Protein AF-A0AAQ0JAK2-F1 (afdb_monomer_lite)

Organism: Enterobacter asburiae (NCBI:txid61645)

Secondary structure (DSSP, 8-state):
---HHHHHHHHHHHHHHHHHHHHHH-S-----SS-HHHHHHHHHH-TTTSTTSSS-HHHHHHHHHHHHHHHHHHHHHHH-TTT-PPPHHHHHHHHHHHHHHHHHHHHHHHHTT-

pLDDT: mean 94.75, std 8.39, range [44.12, 98.81]

Radius of gyration: 14.97 Å; chains: 1; bounding box: 38×32×42 Å

Foldseek 3Di:
DDDQLNLLVLLLVLLVLLVVLLVVQWDQQDPDPDPSLVSSLVQLLDCVNRVPTLFDSVLSNVLSVLSVVSVVVNCCSPPVPPPDGGDPVSSVVSNVSSVVSVVSSVVRVVVSVD

Structure (mmCIF, N/CA/C/O backbone):
data_AF-A0AAQ0JAK2-F1
#
_entry.id   AF-A0AAQ0JAK2-F1
#
loop_
_atom_site.group_PDB
_atom_site.id
_atom_site.type_symbol
_atom_site.label_atom_id
_atom_site.label_alt_id
_atom_site.label_comp_id
_atom_site.label_asym_id
_atom_site.label_entity_id
_atom_site.label_seq_id
_atom_site.pdbx_PDB_ins_code
_atom_site.Cartn_x
_atom_site.Cartn_y
_atom_site.Cartn_z
_atom_site.occupancy
_atom_site.B_iso_or_equiv
_atom_site.auth_seq_id
_atom_site.auth_comp_id
_atom_site.auth_asym_id
_atom_site.auth_atom_id
_atom_site.pdbx_PDB_model_num
ATOM 1 N N . MET A 1 1 ? 21.629 8.156 -12.884 1.00 53.31 1 MET A N 1
ATOM 2 C CA . MET A 1 1 ? 20.287 7.872 -13.435 1.00 53.31 1 MET A CA 1
ATOM 3 C C . MET A 1 1 ? 19.816 6.571 -12.813 1.00 53.31 1 MET A C 1
ATOM 5 O O . MET A 1 1 ? 20.627 5.660 -12.742 1.00 53.31 1 MET A O 1
ATOM 9 N N . ALA A 1 2 ? 18.593 6.521 -12.285 1.00 72.44 2 ALA A N 1
ATOM 10 C CA . ALA A 1 2 ? 17.996 5.265 -11.827 1.00 72.44 2 ALA A CA 1
ATOM 11 C C . ALA A 1 2 ? 17.534 4.448 -13.045 1.00 72.44 2 ALA A C 1
ATOM 13 O O . ALA A 1 2 ? 17.152 5.044 -14.052 1.00 72.44 2 ALA A O 1
ATOM 14 N N . ASP A 1 3 ? 17.610 3.124 -12.952 1.00 91.31 3 ASP A N 1
ATOM 15 C CA . ASP A 1 3 ? 17.137 2.176 -13.963 1.00 91.31 3 ASP A CA 1
ATOM 16 C C . ASP A 1 3 ? 15.780 1.568 -13.566 1.00 91.31 3 ASP A C 1
ATOM 18 O O . ASP A 1 3 ? 15.269 1.789 -12.464 1.00 91.31 3 ASP A O 1
ATOM 22 N N . GLU A 1 4 ? 15.184 0.786 -14.465 1.00 96.06 4 GLU A N 1
ATOM 23 C CA . GLU A 1 4 ? 13.889 0.145 -14.227 1.00 96.06 4 GLU A CA 1
ATOM 24 C C . GLU A 1 4 ? 13.883 -0.753 -12.983 1.00 96.06 4 GLU A C 1
ATOM 26 O O . GLU A 1 4 ? 12.909 -0.758 -12.226 1.00 96.06 4 GLU A O 1
ATOM 31 N N . ALA A 1 5 ? 14.987 -1.454 -12.711 1.00 96.38 5 ALA A N 1
ATOM 32 C CA . ALA A 1 5 ? 15.133 -2.262 -11.504 1.00 96.38 5 ALA A CA 1
ATOM 33 C C . ALA A 1 5 ? 15.009 -1.405 -10.231 1.00 96.38 5 ALA A C 1
ATOM 35 O O . ALA A 1 5 ? 14.320 -1.783 -9.277 1.00 96.38 5 ALA A O 1
ATOM 36 N N . SER A 1 6 ? 15.615 -0.217 -10.229 1.00 97.75 6 SER A N 1
ATOM 37 C CA . SER A 1 6 ? 15.509 0.747 -9.134 1.00 97.75 6 SER A CA 1
ATOM 38 C C . SER A 1 6 ? 14.079 1.270 -8.959 1.00 97.75 6 SER A C 1
ATOM 40 O O . SER A 1 6 ? 13.608 1.395 -7.826 1.00 97.75 6 SER A O 1
ATOM 42 N N . TRP A 1 7 ? 13.360 1.538 -10.053 1.00 98.25 7 TRP A N 1
ATOM 43 C CA . TRP A 1 7 ? 11.963 1.990 -10.010 1.00 98.25 7 TRP A CA 1
ATOM 44 C C . TRP A 1 7 ? 11.011 0.904 -9.503 1.00 98.25 7 TRP A C 1
ATOM 46 O O . TRP A 1 7 ? 10.183 1.178 -8.634 1.00 98.25 7 TRP A O 1
ATOM 56 N N . ARG A 1 8 ? 11.184 -0.346 -9.943 1.00 98.25 8 ARG A N 1
ATOM 57 C CA . ARG A 1 8 ? 10.450 -1.503 -9.400 1.00 98.25 8 ARG A CA 1
ATOM 58 C C . ARG A 1 8 ? 10.675 -1.647 -7.899 1.00 98.25 8 ARG A C 1
ATOM 60 O O . ARG A 1 8 ? 9.722 -1.753 -7.129 1.00 98.25 8 ARG A O 1
ATOM 67 N N . SER A 1 9 ? 11.935 -1.552 -7.468 1.00 98.31 9 SER A N 1
ATOM 68 C CA . SER A 1 9 ? 12.289 -1.600 -6.048 1.00 98.31 9 SER A CA 1
ATOM 69 C C . SER A 1 9 ? 11.631 -0.471 -5.248 1.00 98.31 9 SER A C 1
ATOM 71 O O . SER A 1 9 ? 11.164 -0.705 -4.132 1.00 98.31 9 SER A O 1
ATOM 73 N N . ALA A 1 10 ? 11.549 0.740 -5.807 1.00 98.56 10 ALA A N 1
ATOM 74 C CA . ALA A 1 10 ? 10.876 1.868 -5.168 1.00 98.56 10 ALA A CA 1
ATOM 75 C C . ALA A 1 10 ? 9.376 1.601 -4.951 1.00 98.56 10 ALA A C 1
ATOM 77 O O . ALA A 1 10 ? 8.890 1.794 -3.837 1.00 98.56 10 ALA A O 1
ATOM 78 N N . ILE A 1 11 ? 8.668 1.078 -5.960 1.00 98.75 11 ILE A N 1
ATOM 79 C CA . ILE A 1 11 ? 7.251 0.691 -5.843 1.00 98.75 11 ILE A CA 1
ATOM 80 C C . ILE A 1 11 ? 7.079 -0.392 -4.770 1.00 98.75 11 ILE A C 1
ATOM 82 O O . ILE A 1 11 ? 6.212 -0.275 -3.899 1.00 98.75 11 ILE A O 1
ATOM 86 N N . SER A 1 12 ? 7.940 -1.415 -4.778 1.00 98.56 12 SER A N 1
ATOM 87 C CA . SER A 1 12 ? 7.862 -2.504 -3.801 1.00 98.56 12 SER A CA 1
ATOM 88 C C . SER A 1 12 ? 8.048 -2.005 -2.366 1.00 98.56 12 SER A C 1
ATOM 90 O O . SER A 1 12 ? 7.239 -2.301 -1.480 1.00 98.56 12 SER A O 1
ATOM 92 N N . ARG A 1 13 ? 9.063 -1.161 -2.139 1.00 98.75 13 ARG A N 1
ATOM 93 C CA . ARG A 1 13 ? 9.349 -0.539 -0.836 1.00 98.75 13 ARG A CA 1
ATOM 94 C C . ARG A 1 13 ? 8.225 0.383 -0.373 1.00 98.75 13 ARG A C 1
ATOM 96 O O . ARG A 1 13 ? 7.887 0.347 0.808 1.00 98.75 13 ARG A O 1
ATOM 103 N N . ALA A 1 14 ? 7.627 1.156 -1.279 1.00 98.81 14 ALA A N 1
ATOM 104 C CA . ALA A 1 14 ? 6.485 2.014 -0.973 1.00 98.81 14 ALA A CA 1
ATOM 105 C C . ALA A 1 14 ? 5.270 1.192 -0.504 1.00 98.81 14 ALA A C 1
ATOM 107 O O . ALA A 1 14 ? 4.632 1.533 0.490 1.00 98.81 14 ALA A O 1
ATOM 108 N N . TYR A 1 15 ? 4.984 0.054 -1.142 1.00 98.81 15 TYR A N 1
ATOM 109 C CA . TYR A 1 15 ? 3.919 -0.829 -0.669 1.00 98.81 15 TYR A CA 1
ATOM 110 C C . TYR A 1 15 ? 4.236 -1.478 0.683 1.00 98.81 15 TYR A C 1
ATOM 112 O O . TYR A 1 15 ? 3.390 -1.481 1.578 1.00 98.81 15 TYR A O 1
ATOM 120 N N . TYR A 1 16 ? 5.436 -2.044 0.851 1.00 98.75 16 TYR A N 1
ATOM 121 C CA . TYR A 1 16 ? 5.802 -2.698 2.110 1.00 98.75 16 TYR A CA 1
ATOM 122 C C . TYR A 1 16 ? 5.795 -1.713 3.286 1.00 98.75 16 TYR A C 1
ATOM 124 O O . TYR A 1 16 ? 5.349 -2.087 4.370 1.00 98.75 16 TYR A O 1
ATOM 132 N N . SER A 1 17 ? 6.220 -0.461 3.087 1.00 98.69 17 SER A N 1
ATOM 133 C CA . SER A 1 17 ? 6.159 0.560 4.136 1.00 98.69 17 SER A CA 1
ATOM 134 C C . SER A 1 17 ? 4.711 0.858 4.546 1.00 98.69 17 SER A C 1
ATOM 136 O O . SER A 1 17 ? 4.399 0.816 5.736 1.00 98.69 17 SER A O 1
ATOM 138 N N . MET A 1 18 ? 3.799 1.030 3.581 1.00 98.75 18 MET A N 1
ATOM 139 C CA . MET A 1 18 ? 2.364 1.188 3.850 1.00 98.75 18 MET A CA 1
ATOM 140 C C . MET A 1 18 ? 1.766 -0.031 4.563 1.00 98.75 18 MET A C 1
ATOM 142 O O . MET A 1 18 ? 0.990 0.118 5.510 1.00 98.75 18 MET A O 1
ATOM 146 N N . TYR A 1 19 ? 2.124 -1.243 4.135 1.00 98.69 19 TYR A N 1
ATOM 147 C CA . TYR A 1 19 ? 1.659 -2.489 4.746 1.00 98.69 19 TYR A CA 1
ATOM 148 C C . TYR A 1 19 ? 2.101 -2.605 6.210 1.00 98.69 19 TYR A C 1
ATOM 150 O O . TYR A 1 19 ? 1.276 -2.884 7.081 1.00 98.69 19 TYR A O 1
ATOM 158 N N . HIS A 1 20 ? 3.381 -2.358 6.498 1.00 98.31 20 HIS A N 1
ATOM 159 C CA . HIS A 1 20 ? 3.912 -2.464 7.856 1.00 98.31 20 HIS A CA 1
ATOM 160 C C . HIS A 1 20 ? 3.375 -1.378 8.783 1.00 98.31 20 HIS A C 1
ATOM 162 O O . HIS A 1 20 ? 3.029 -1.690 9.920 1.00 98.31 20 HIS A O 1
ATOM 168 N N . GLU A 1 21 ? 3.214 -0.148 8.296 1.00 98.12 21 GLU A N 1
ATOM 169 C CA . GLU A 1 21 ? 2.560 0.918 9.058 1.00 98.12 21 GLU A CA 1
ATOM 170 C C . GLU A 1 21 ? 1.134 0.533 9.444 1.00 98.12 21 GLU A C 1
ATOM 172 O O . GLU A 1 21 ? 0.726 0.675 10.593 1.00 98.12 21 GLU A O 1
ATOM 177 N N . THR A 1 22 ? 0.384 -0.018 8.492 1.00 97.94 22 THR A N 1
ATOM 178 C CA . THR A 1 22 ? -0.989 -0.480 8.716 1.00 97.94 22 THR A CA 1
ATOM 179 C C . THR A 1 22 ? -1.038 -1.564 9.788 1.00 97.94 22 THR A C 1
ATOM 181 O O . THR A 1 22 ? -1.795 -1.444 10.749 1.00 97.94 22 THR A O 1
ATOM 184 N N . MET A 1 23 ? -0.199 -2.596 9.658 1.00 97.44 23 MET A N 1
ATOM 185 C CA . MET A 1 23 ? -0.114 -3.695 10.626 1.00 97.44 23 MET A CA 1
ATOM 186 C C . MET A 1 23 ? 0.308 -3.228 12.021 1.00 97.44 23 MET A C 1
ATOM 188 O O . MET A 1 23 ? -0.172 -3.775 13.005 1.00 97.44 23 MET A O 1
ATOM 192 N N . ALA A 1 24 ? 1.194 -2.234 12.113 1.00 96.38 24 ALA A N 1
ATOM 193 C CA . ALA A 1 24 ? 1.627 -1.666 13.387 1.00 96.38 24 ALA A CA 1
ATOM 194 C C . ALA A 1 24 ? 0.571 -0.745 14.023 1.00 96.38 24 ALA A C 1
ATOM 196 O O . ALA A 1 24 ? 0.590 -0.527 15.232 1.00 96.38 24 ALA A O 1
ATOM 197 N N . SER A 1 25 ? -0.326 -0.178 13.214 1.00 96.31 25 SER A N 1
ATOM 198 C CA . SER A 1 25 ? -1.337 0.782 13.667 1.00 96.31 25 SER A CA 1
ATOM 199 C C . SER A 1 25 ? -2.619 0.116 14.146 1.00 96.31 25 SER A C 1
ATOM 201 O O . SER A 1 25 ? -3.237 0.584 15.099 1.00 96.31 25 SER A O 1
ATOM 203 N N . LEU A 1 26 ? -3.038 -0.949 13.467 1.00 96.19 26 LEU A N 1
ATOM 204 C CA . LEU A 1 26 ? -4.260 -1.676 13.782 1.00 96.19 26 LEU A CA 1
ATOM 205 C C . LEU A 1 26 ? -4.051 -2.605 14.982 1.00 96.19 26 LEU A C 1
ATOM 207 O O . LEU A 1 26 ? -2.987 -3.192 15.164 1.00 96.19 26 LEU A O 1
ATOM 211 N N . THR A 1 27 ? -5.086 -2.748 15.802 1.00 94.56 27 THR A N 1
ATOM 212 C CA . THR A 1 27 ? -5.009 -3.435 17.101 1.00 94.56 27 THR A CA 1
ATOM 213 C C . THR A 1 27 ? -5.864 -4.693 17.182 1.00 94.56 27 THR A C 1
ATOM 215 O O . THR A 1 27 ? -5.662 -5.520 18.070 1.00 94.56 27 THR A O 1
ATOM 218 N N . CYS A 1 28 ? -6.802 -4.866 16.253 1.00 95.56 28 CYS A N 1
ATOM 219 C CA . CYS A 1 28 ? -7.797 -5.935 16.266 1.00 95.56 28 CYS A CA 1
ATOM 220 C C . CYS A 1 28 ? -7.738 -6.831 15.018 1.00 95.56 28 CYS A C 1
ATOM 222 O O . CYS A 1 28 ? -8.639 -7.643 14.811 1.00 95.56 28 CYS A O 1
ATOM 224 N N . VAL A 1 29 ? -6.678 -6.724 14.204 1.00 95.31 29 VAL A N 1
ATOM 225 C CA . VAL A 1 29 ? -6.497 -7.568 13.011 1.00 95.31 29 VAL A CA 1
ATOM 226 C C . VAL A 1 29 ? -6.461 -9.052 13.412 1.00 95.31 29 VAL A C 1
ATOM 228 O O . VAL A 1 29 ? -5.635 -9.443 14.245 1.00 95.31 29 VAL A O 1
ATOM 231 N N . PRO A 1 30 ? -7.305 -9.912 12.813 1.00 94.50 30 PRO A N 1
ATOM 232 C CA . PRO A 1 30 ? -7.259 -11.347 13.056 1.00 94.50 30 PRO A CA 1
ATOM 233 C C . PRO A 1 30 ? -5.908 -11.966 12.680 1.00 94.50 30 PRO A C 1
ATOM 235 O O . PRO A 1 30 ? -5.236 -11.553 11.733 1.00 94.50 30 PRO A O 1
ATOM 238 N N . LYS A 1 31 ? -5.530 -13.040 13.379 1.00 92.88 31 LYS A N 1
ATOM 239 C CA . LYS A 1 31 ? -4.365 -13.853 13.008 1.00 92.88 31 LYS A CA 1
ATOM 240 C C . LYS A 1 31 ? -4.696 -14.717 11.790 1.00 92.88 31 LYS A C 1
ATOM 242 O O . LYS A 1 31 ? -5.094 -15.871 11.925 1.00 92.88 31 LYS A O 1
ATOM 247 N N . TYR A 1 32 ? -4.545 -14.152 10.597 1.00 92.69 32 TYR A N 1
ATOM 248 C CA . TYR A 1 32 ? -4.690 -14.898 9.348 1.00 92.69 32 TYR A CA 1
ATOM 249 C C . TYR A 1 32 ? -3.557 -15.919 9.185 1.00 92.69 32 TYR A C 1
ATOM 251 O O . TYR A 1 32 ? -2.407 -15.608 9.477 1.00 92.69 32 TYR A O 1
ATOM 259 N N . SER A 1 33 ? -3.864 -17.120 8.691 1.00 89.25 33 SER A N 1
ATOM 260 C CA . SER A 1 33 ? -2.884 -18.198 8.459 1.00 89.25 33 SER A CA 1
ATOM 261 C C . SER A 1 33 ? -2.212 -18.145 7.082 1.00 89.25 33 SER A C 1
ATOM 263 O O . SER A 1 33 ? -1.229 -18.840 6.844 1.00 89.25 33 SER A O 1
ATOM 265 N N . SER A 1 34 ? -2.751 -17.350 6.158 1.00 93.06 34 SER A N 1
ATOM 266 C CA . SER A 1 34 ? -2.247 -17.178 4.794 1.00 93.06 34 SER A CA 1
ATOM 267 C C . SER A 1 34 ? -2.774 -15.871 4.195 1.00 93.06 34 SER A C 1
ATOM 269 O O . SER A 1 34 ? -3.580 -15.180 4.822 1.00 93.06 34 SER A O 1
ATOM 271 N N . ASN A 1 35 ? -2.313 -15.516 2.988 1.00 92.19 35 ASN A N 1
ATOM 272 C CA . ASN A 1 35 ? -2.780 -14.355 2.215 1.00 92.19 35 ASN A CA 1
ATOM 273 C C . ASN A 1 35 ? -2.858 -13.047 3.035 1.00 92.19 35 ASN A C 1
ATOM 275 O O . ASN A 1 35 ? -3.817 -12.284 2.924 1.00 92.19 35 ASN A O 1
ATOM 279 N N . HIS A 1 36 ? -1.845 -12.784 3.868 1.00 94.44 36 HIS A N 1
ATOM 280 C CA . HIS A 1 36 ? -1.860 -11.675 4.830 1.00 94.44 36 HIS A CA 1
ATOM 281 C C . HIS A 1 36 ? -2.133 -10.313 4.172 1.00 94.44 36 HIS A C 1
ATOM 283 O O . HIS A 1 36 ? -2.922 -9.529 4.687 1.00 94.44 36 HIS A O 1
ATOM 289 N N . HIS A 1 37 ? -1.561 -10.066 2.990 1.00 97.12 37 HIS A N 1
ATOM 290 C CA . HIS A 1 37 ? -1.788 -8.838 2.225 1.00 97.12 37 HIS A CA 1
ATOM 291 C C . HIS A 1 37 ? -3.254 -8.654 1.812 1.00 97.12 37 HIS A C 1
ATOM 293 O O . HIS A 1 37 ? -3.814 -7.574 1.982 1.00 97.12 37 HIS A O 1
ATOM 299 N N . GLY A 1 38 ? -3.878 -9.697 1.254 1.00 97.25 38 GLY A N 1
ATOM 300 C CA . GLY A 1 38 ? -5.277 -9.640 0.831 1.00 97.25 38 GLY A CA 1
ATOM 301 C C . GLY A 1 38 ? -6.232 -9.547 2.009 1.00 97.25 38 GLY A C 1
ATOM 302 O O . GLY A 1 38 ? -7.154 -8.738 1.977 1.00 97.25 38 GLY A O 1
ATOM 303 N N . ASN A 1 39 ? -5.964 -10.317 3.059 1.00 97.75 39 ASN A N 1
ATOM 304 C CA . ASN A 1 39 ? -6.792 -10.341 4.254 1.00 97.75 39 ASN A CA 1
ATOM 305 C C . ASN A 1 39 ? -6.742 -9.014 5.023 1.00 97.75 39 ASN A C 1
ATOM 307 O O . ASN A 1 39 ? -7.786 -8.524 5.433 1.00 97.75 39 ASN A O 1
ATOM 311 N N . LEU A 1 40 ? -5.573 -8.373 5.135 1.00 98.00 40 LEU A N 1
ATOM 312 C CA . LEU A 1 40 ? -5.461 -7.041 5.737 1.00 98.00 40 LEU A CA 1
ATOM 313 C C . LEU A 1 40 ? -6.276 -5.988 4.971 1.00 98.00 40 LEU A C 1
ATOM 315 O O . LEU A 1 40 ? -6.978 -5.179 5.572 1.00 98.00 40 LEU A O 1
ATOM 319 N N . ILE A 1 41 ? -6.217 -6.014 3.637 1.00 98.31 41 ILE A N 1
ATOM 320 C CA . ILE A 1 41 ? -7.021 -5.123 2.789 1.00 98.31 41 ILE A CA 1
ATOM 321 C C . ILE A 1 41 ? -8.519 -5.406 2.979 1.00 98.31 41 ILE A C 1
ATOM 323 O O . ILE A 1 41 ? -9.307 -4.469 3.119 1.00 98.31 41 ILE A O 1
ATOM 327 N N . GLY A 1 42 ? -8.920 -6.681 2.997 1.00 98.00 42 GLY A N 1
ATOM 328 C CA . GLY A 1 42 ? -10.308 -7.100 3.224 1.00 98.00 42 GLY A CA 1
ATOM 329 C C . GLY A 1 42 ? -10.848 -6.608 4.566 1.00 98.00 42 GLY A C 1
ATOM 330 O O . GLY A 1 42 ? -11.901 -5.971 4.603 1.00 98.00 42 GLY A O 1
ATOM 331 N N . TYR A 1 43 ? -10.056 -6.781 5.624 1.00 98.00 43 TYR A N 1
ATOM 332 C CA . TYR A 1 43 ? -10.344 -6.293 6.970 1.00 98.00 43 TYR A CA 1
ATOM 333 C C . TYR A 1 43 ? -10.614 -4.784 6.994 1.00 98.00 43 TYR A C 1
ATOM 335 O O . TYR A 1 43 ? -11.640 -4.332 7.499 1.00 98.00 43 TYR A O 1
ATOM 343 N N . MET A 1 44 ? -9.730 -3.983 6.389 1.00 97.81 44 MET A N 1
ATOM 344 C CA . MET A 1 44 ? -9.886 -2.523 6.353 1.00 97.81 44 MET A CA 1
ATOM 345 C C . MET A 1 44 ? -11.074 -2.068 5.501 1.00 97.81 44 MET A C 1
ATOM 347 O O . MET A 1 44 ? -11.690 -1.045 5.793 1.00 97.81 44 MET A O 1
ATOM 351 N N . THR A 1 45 ? -11.388 -2.800 4.430 1.00 97.94 45 THR A N 1
ATOM 352 C CA . THR A 1 45 ? -12.436 -2.419 3.470 1.00 97.94 45 THR A CA 1
ATOM 353 C C . THR A 1 45 ? -13.826 -2.945 3.827 1.00 97.94 45 THR A C 1
ATOM 355 O O . THR A 1 45 ? -14.803 -2.516 3.206 1.00 97.94 45 THR A O 1
ATOM 358 N N . THR A 1 46 ? -13.931 -3.785 4.860 1.00 96.31 46 THR A N 1
ATOM 359 C CA . THR A 1 46 ? -15.184 -4.365 5.359 1.00 96.31 46 THR A CA 1
ATOM 360 C C . THR A 1 46 ? -15.512 -3.800 6.747 1.00 96.31 46 THR A C 1
ATOM 362 O O . THR A 1 46 ? -15.004 -4.305 7.747 1.00 96.31 46 THR A O 1
ATOM 365 N N . PRO A 1 47 ? -16.396 -2.784 6.865 1.00 89.88 47 PRO A N 1
ATOM 366 C CA . PRO A 1 47 ? -16.662 -2.101 8.139 1.00 89.88 47 PRO A CA 1
ATOM 367 C C . PRO A 1 47 ? -17.079 -3.021 9.294 1.00 89.88 47 PRO A C 1
ATOM 369 O O . PRO A 1 47 ? -16.776 -2.745 10.451 1.00 89.88 47 PRO A O 1
ATOM 372 N N . ALA A 1 48 ? -17.767 -4.127 8.993 1.00 93.19 48 ALA A N 1
ATOM 373 C CA . ALA A 1 48 ? -18.180 -5.099 10.001 1.00 93.19 48 ALA A CA 1
ATOM 374 C C . ALA A 1 48 ? -16.996 -5.856 10.633 1.00 93.19 48 ALA A C 1
ATOM 376 O O . ALA A 1 48 ? -17.099 -6.266 11.790 1.00 93.19 48 ALA A O 1
ATOM 377 N N . GLU A 1 49 ? -15.893 -6.027 9.898 1.00 94.25 49 GLU A N 1
ATOM 378 C CA . GLU A 1 49 ? -14.692 -6.727 10.363 1.00 94.25 49 GLU A CA 1
ATOM 379 C C . GLU A 1 49 ? -13.796 -5.814 11.203 1.00 94.25 49 GLU A C 1
ATOM 381 O O . GLU A 1 49 ? -13.314 -6.237 12.249 1.00 94.25 49 GLU A O 1
ATOM 386 N N . CYS A 1 50 ? -13.643 -4.544 10.817 1.00 93.19 50 CYS A N 1
ATOM 387 C CA . CYS A 1 50 ? -12.794 -3.579 11.525 1.00 93.19 50 CYS A CA 1
ATOM 388 C C . CYS A 1 50 ? -13.519 -2.743 12.594 1.00 93.19 50 CYS A C 1
ATOM 390 O O . CYS A 1 50 ? -12.940 -1.811 13.143 1.00 93.19 50 CYS A O 1
ATOM 392 N N . LYS A 1 51 ? -14.767 -3.082 12.948 1.00 92.94 51 LYS A N 1
ATOM 393 C CA . LYS A 1 51 ? -15.575 -2.354 13.952 1.00 92.94 51 LYS A CA 1
ATOM 394 C C . LYS A 1 51 ? -14.956 -2.278 15.355 1.00 92.94 51 LYS A C 1
ATOM 396 O O . LYS A 1 51 ? -15.399 -1.473 16.164 1.00 92.94 51 LYS A O 1
ATOM 401 N N . GLY A 1 52 ? -14.017 -3.175 15.666 1.00 93.06 52 GLY A N 1
ATOM 402 C CA . GLY A 1 52 ? -13.306 -3.193 16.946 1.00 93.06 52 GLY A CA 1
ATOM 403 C C . GLY A 1 52 ? -12.155 -2.191 17.011 1.00 93.06 52 GLY A C 1
ATOM 404 O O . GLY A 1 52 ? -11.652 -1.922 18.098 1.00 93.06 52 GLY A O 1
ATOM 405 N N . GLU A 1 53 ? -11.739 -1.635 15.871 1.00 95.44 53 GLU A N 1
ATOM 406 C CA . GLU A 1 53 ? -10.653 -0.667 15.845 1.00 95.44 53 GLU A CA 1
ATOM 407 C C . GLU A 1 53 ? -11.097 0.686 16.406 1.00 95.44 53 GLU A C 1
ATOM 409 O O . GLU A 1 53 ? -12.213 1.143 16.153 1.00 95.44 53 GLU A O 1
ATOM 414 N N . PRO A 1 54 ? -10.193 1.399 17.089 1.00 94.31 54 PRO A N 1
ATOM 415 C CA . PRO A 1 54 ? -10.460 2.715 17.657 1.00 94.31 54 PRO A CA 1
ATOM 416 C C . PRO A 1 54 ? -10.314 3.836 16.612 1.00 94.31 54 PRO A C 1
ATOM 418 O O . PRO A 1 54 ? -9.824 4.921 16.922 1.00 94.31 54 PRO A O 1
ATOM 421 N N . TYR A 1 55 ? -10.667 3.559 15.358 1.00 94.38 55 TYR A N 1
ATOM 422 C CA . TYR A 1 55 ? -10.467 4.449 14.220 1.00 94.38 55 TYR A CA 1
ATOM 423 C C . TYR A 1 55 ? -11.755 4.589 13.414 1.00 94.38 55 TYR A C 1
ATOM 425 O O . TYR A 1 55 ? -12.560 3.663 13.329 1.00 94.38 55 TYR A O 1
ATOM 433 N N . ASP A 1 56 ? -11.935 5.742 12.770 1.00 92.75 56 ASP A N 1
ATOM 434 C CA . ASP A 1 56 ? -13.071 5.966 11.879 1.00 92.75 56 ASP A CA 1
ATOM 435 C C . ASP A 1 56 ? -13.083 4.952 10.719 1.00 92.75 56 ASP A C 1
ATOM 437 O O . ASP A 1 56 ? -12.165 4.893 9.893 1.00 92.75 56 ASP A O 1
ATOM 441 N N . SER A 1 57 ? -14.161 4.168 10.639 1.00 92.25 57 SER A N 1
ATOM 442 C CA . SER A 1 57 ? -14.316 3.091 9.654 1.00 92.25 57 SER A CA 1
ATOM 443 C C . SER A 1 57 ? -14.297 3.584 8.205 1.00 92.25 57 SER A C 1
ATOM 445 O O . SER A 1 57 ? -13.805 2.882 7.317 1.00 92.25 57 SER A O 1
ATOM 447 N N . ARG A 1 58 ? -14.779 4.806 7.942 1.00 93.69 58 ARG A N 1
ATOM 448 C CA . ARG A 1 58 ? -14.771 5.386 6.593 1.00 93.69 58 ARG A CA 1
ATOM 449 C C . ARG A 1 58 ? -13.345 5.688 6.141 1.00 93.69 58 ARG A C 1
ATOM 451 O O . ARG A 1 58 ? -12.976 5.360 5.012 1.00 93.69 58 ARG A O 1
ATOM 458 N N . THR A 1 59 ? -12.545 6.276 7.021 1.00 94.50 59 THR A N 1
ATOM 459 C CA . THR A 1 59 ? -11.136 6.580 6.764 1.00 94.50 59 THR A CA 1
ATOM 460 C C . THR A 1 59 ? -10.314 5.301 6.636 1.00 94.50 59 THR A C 1
ATOM 462 O O . THR A 1 59 ? -9.533 5.184 5.691 1.00 94.50 59 THR A O 1
ATOM 465 N N . MET A 1 60 ? -10.545 4.300 7.494 1.00 95.88 60 MET A N 1
ATOM 466 C CA . MET A 1 60 ? -9.915 2.981 7.352 1.00 95.88 60 MET A CA 1
ATOM 467 C C . MET A 1 60 ? -10.229 2.337 6.001 1.00 95.88 60 MET A C 1
ATOM 469 O O . MET A 1 60 ? -9.319 1.855 5.331 1.00 95.88 60 MET A O 1
ATOM 473 N N . ARG A 1 61 ? -11.485 2.389 5.547 1.00 97.25 61 ARG A N 1
ATOM 474 C CA . ARG A 1 61 ? -11.873 1.851 4.238 1.00 97.25 61 ARG A CA 1
ATOM 475 C C . ARG A 1 61 ? -11.148 2.546 3.087 1.00 97.25 61 ARG A C 1
ATOM 477 O O . ARG A 1 61 ? -10.696 1.874 2.163 1.00 97.25 61 ARG A O 1
ATOM 484 N N . LEU A 1 62 ? -11.001 3.870 3.149 1.00 97.00 62 LEU A N 1
ATOM 485 C CA . LEU A 1 62 ? -10.231 4.628 2.159 1.00 97.00 62 LEU A CA 1
ATOM 486 C C . LEU A 1 62 ? -8.750 4.218 2.156 1.00 97.00 62 LEU A C 1
ATOM 488 O O . LEU A 1 62 ? -8.181 3.980 1.092 1.00 97.00 62 LEU A O 1
ATOM 492 N N . LEU A 1 63 ? -8.141 4.072 3.334 1.00 98.12 63 LEU A N 1
ATOM 493 C CA . LEU A 1 63 ? -6.771 3.574 3.463 1.00 98.12 63 LEU A CA 1
ATOM 494 C C . LEU A 1 63 ? -6.638 2.143 2.913 1.00 98.12 63 LEU A C 1
ATOM 496 O O . LEU A 1 63 ? -5.702 1.860 2.170 1.00 98.12 63 LEU A O 1
ATOM 500 N N . GLY A 1 64 ? -7.606 1.264 3.170 1.00 98.31 64 GLY A N 1
ATOM 501 C CA . GLY A 1 64 ? -7.627 -0.091 2.617 1.00 98.31 64 GLY A CA 1
ATOM 502 C C . GLY A 1 64 ? -7.608 -0.115 1.083 1.00 98.31 64 GLY A C 1
ATOM 503 O O . GLY A 1 64 ? -6.867 -0.900 0.490 1.00 98.31 64 GLY A O 1
ATOM 504 N N . TYR A 1 65 ? -8.351 0.783 0.424 1.00 98.50 65 TYR A N 1
ATOM 505 C CA . TYR A 1 65 ? -8.308 0.911 -1.038 1.00 98.50 65 TYR A CA 1
ATOM 506 C C . TYR A 1 65 ? -6.975 1.467 -1.553 1.00 98.50 65 TYR A C 1
ATOM 508 O O . TYR A 1 65 ? -6.463 0.955 -2.548 1.00 98.50 65 TYR A O 1
ATOM 516 N N . ASN A 1 66 ? -6.365 2.436 -0.865 1.00 98.19 66 ASN A N 1
ATOM 517 C CA . ASN A 1 66 ? -5.022 2.914 -1.219 1.00 98.19 66 ASN A CA 1
ATOM 518 C C . ASN A 1 66 ? -3.981 1.787 -1.102 1.00 98.19 66 ASN A C 1
ATOM 520 O O . ASN A 1 66 ? -3.144 1.608 -1.985 1.00 98.19 66 ASN A O 1
ATOM 524 N N . LEU A 1 67 ? -4.065 0.982 -0.038 1.00 98.44 67 LEU A N 1
ATOM 525 C CA . LEU A 1 67 ? -3.193 -0.173 0.165 1.00 98.44 67 LEU A CA 1
ATOM 526 C C . LEU A 1 67 ? -3.384 -1.229 -0.930 1.00 98.44 67 LEU A C 1
ATOM 528 O O . LEU A 1 67 ? -2.411 -1.833 -1.378 1.00 98.44 67 LEU A O 1
ATOM 532 N N . LYS A 1 68 ? -4.621 -1.431 -1.397 1.00 98.62 68 LYS A N 1
ATOM 533 C CA . LYS A 1 68 ? -4.928 -2.307 -2.534 1.00 98.62 68 LYS A CA 1
ATOM 534 C C . LYS A 1 68 ? -4.310 -1.806 -3.835 1.00 98.62 68 LYS A C 1
ATOM 536 O O . LYS A 1 68 ? -3.643 -2.591 -4.499 1.00 98.62 68 LYS A O 1
ATOM 541 N N . GLN A 1 69 ? -4.478 -0.527 -4.162 1.00 98.38 69 GLN A N 1
ATOM 542 C CA . GLN A 1 69 ? -3.902 0.058 -5.377 1.00 98.38 69 GLN A CA 1
ATOM 543 C C . GLN A 1 69 ? -2.383 -0.125 -5.416 1.00 98.38 69 GLN A C 1
ATOM 545 O O . GLN A 1 69 ? -1.845 -0.616 -6.406 1.00 98.38 69 GLN A O 1
ATOM 550 N N . LEU A 1 70 ? -1.690 0.180 -4.313 1.00 98.31 70 LEU A N 1
ATOM 551 C CA . LEU A 1 70 ? -0.237 0.047 -4.293 1.00 98.31 70 LEU A CA 1
ATOM 552 C C . LEU A 1 70 ? 0.233 -1.415 -4.220 1.00 98.31 70 LEU A C 1
ATOM 554 O O . LEU A 1 70 ? 1.307 -1.732 -4.724 1.00 98.31 70 LEU A O 1
ATOM 558 N N . ARG A 1 71 ? -0.575 -2.332 -3.664 1.00 98.38 71 ARG A N 1
ATOM 559 C CA . ARG A 1 71 ? -0.323 -3.782 -3.762 1.00 98.38 71 ARG A CA 1
ATOM 560 C C . ARG A 1 71 ? -0.334 -4.248 -5.213 1.00 98.38 71 ARG A C 1
ATOM 562 O O . ARG A 1 71 ? 0.501 -5.065 -5.584 1.00 98.38 71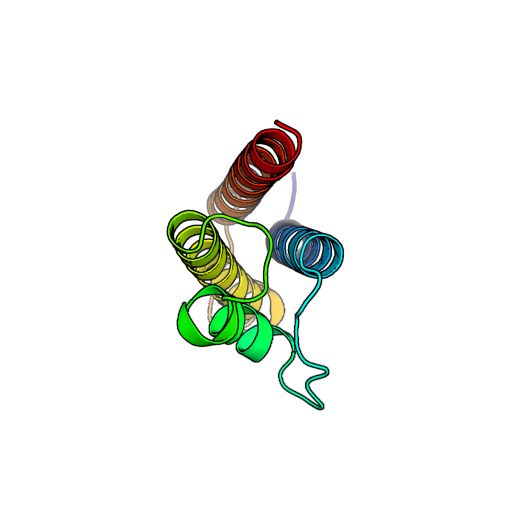 ARG A O 1
ATOM 569 N N . ASP A 1 72 ? -1.296 -3.773 -5.996 1.00 98.25 72 ASP A N 1
ATOM 570 C CA . ASP A 1 72 ? -1.447 -4.182 -7.390 1.00 98.25 72 ASP A CA 1
ATOM 571 C C . ASP A 1 72 ? -0.271 -3.651 -8.223 1.00 98.25 72 ASP A C 1
ATOM 573 O O . ASP A 1 72 ? 0.409 -4.446 -8.868 1.00 98.25 72 ASP A O 1
ATOM 577 N N . ALA A 1 73 ? 0.098 -2.374 -8.057 1.00 98.06 73 ALA A N 1
ATOM 578 C CA . ALA A 1 73 ? 1.316 -1.812 -8.653 1.00 98.06 73 ALA A CA 1
ATOM 579 C C . ALA A 1 73 ? 2.592 -2.567 -8.227 1.00 98.06 73 ALA A C 1
ATOM 581 O O . ALA A 1 73 ? 3.504 -2.779 -9.022 1.00 98.06 73 ALA A O 1
ATOM 582 N N . ARG A 1 74 ? 2.664 -3.013 -6.967 1.00 98.38 74 ARG A N 1
ATOM 583 C CA . ARG A 1 74 ? 3.776 -3.831 -6.471 1.00 98.38 74 ARG A CA 1
ATOM 584 C C . ARG A 1 74 ? 3.813 -5.216 -7.103 1.00 98.38 74 ARG A C 1
ATOM 586 O O . ARG A 1 74 ? 4.898 -5.694 -7.407 1.00 98.38 74 ARG A O 1
ATOM 593 N N . ASN A 1 75 ? 2.666 -5.857 -7.324 1.00 97.88 75 ASN A N 1
ATOM 594 C CA . ASN A 1 75 ? 2.626 -7.134 -8.034 1.00 97.88 75 ASN A CA 1
ATOM 595 C C . ASN A 1 75 ? 3.146 -6.981 -9.469 1.00 97.88 75 ASN A C 1
ATOM 597 O O . ASN A 1 75 ? 3.951 -7.799 -9.905 1.00 97.88 75 ASN A O 1
ATOM 601 N N . GLU A 1 76 ? 2.732 -5.925 -10.174 1.00 97.56 76 GLU A N 1
ATOM 602 C CA . GLU A 1 76 ? 3.240 -5.587 -11.510 1.00 97.56 76 GLU A CA 1
ATOM 603 C C . GLU A 1 76 ? 4.761 -5.373 -11.492 1.00 97.56 76 GLU A C 1
ATOM 605 O O . GLU A 1 76 ? 5.495 -5.966 -12.287 1.00 97.56 76 GLU A O 1
ATOM 610 N N . ALA A 1 77 ? 5.251 -4.590 -10.529 1.00 97.50 77 ALA A N 1
ATOM 611 C CA . ALA A 1 77 ? 6.670 -4.297 -1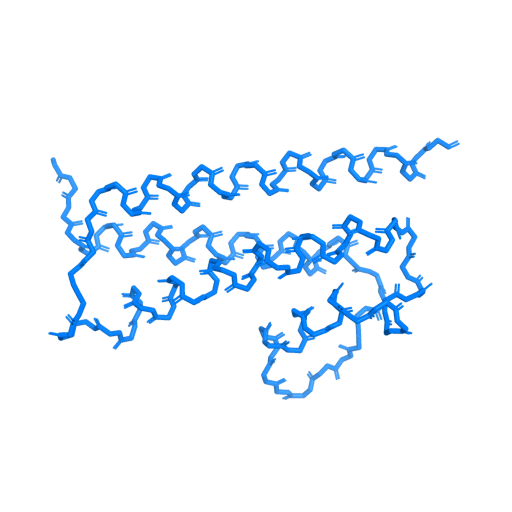0.374 1.00 97.50 77 ALA A CA 1
ATOM 612 C C . ALA A 1 77 ? 7.520 -5.537 -10.038 1.00 97.50 77 ALA A C 1
ATOM 614 O O . ALA A 1 77 ? 8.599 -5.694 -10.613 1.00 97.50 77 ALA A O 1
ATOM 615 N N . ASP A 1 78 ? 7.052 -6.410 -9.143 1.00 97.62 78 ASP A N 1
ATOM 616 C CA . ASP A 1 78 ? 7.839 -7.534 -8.616 1.00 97.62 78 ASP A CA 1
ATOM 617 C C . ASP A 1 78 ? 7.727 -8.807 -9.471 1.00 97.62 78 ASP A C 1
ATOM 619 O O . ASP A 1 78 ? 8.686 -9.576 -9.545 1.00 97.62 78 ASP A O 1
ATOM 623 N N . TYR A 1 79 ? 6.578 -9.050 -10.114 1.00 97.00 79 TYR A N 1
ATOM 624 C CA . TYR A 1 79 ? 6.291 -10.338 -10.763 1.00 97.00 79 TYR A CA 1
ATOM 625 C C . TYR A 1 79 ? 6.073 -10.253 -12.276 1.00 97.00 79 TYR A C 1
ATOM 627 O O . TYR A 1 79 ? 6.357 -11.223 -12.975 1.00 97.00 79 TYR A O 1
ATOM 635 N N . HIS A 1 80 ? 5.632 -9.112 -12.810 1.00 96.12 80 HIS A N 1
ATOM 636 C CA . HIS A 1 80 ? 5.363 -8.946 -14.245 1.00 96.12 80 HIS A CA 1
ATOM 637 C C . HIS A 1 80 ? 6.549 -8.287 -14.960 1.00 96.12 80 HIS A C 1
ATOM 639 O O . HIS A 1 80 ? 6.438 -7.228 -15.573 1.00 96.12 80 HIS A O 1
ATOM 645 N N . ILE A 1 81 ? 7.723 -8.910 -14.844 1.00 92.25 81 ILE A N 1
ATOM 646 C CA . ILE A 1 81 ? 8.986 -8.362 -15.367 1.00 92.25 81 ILE A CA 1
ATOM 647 C C . ILE A 1 81 ? 9.022 -8.395 -16.902 1.00 92.25 81 ILE A C 1
ATOM 649 O O . ILE A 1 81 ? 9.550 -7.479 -17.520 1.00 92.25 81 ILE A O 1
ATOM 653 N N . ALA A 1 82 ? 8.461 -9.441 -17.516 1.00 93.31 82 ALA A N 1
ATOM 654 C CA . ALA A 1 82 ? 8.486 -9.620 -18.968 1.00 93.31 82 ALA A CA 1
ATOM 655 C C . ALA A 1 82 ? 7.414 -8.800 -19.707 1.00 93.31 82 ALA A C 1
ATOM 657 O O . ALA A 1 82 ? 7.619 -8.435 -20.862 1.00 93.31 82 ALA A O 1
ATOM 658 N N . ASP A 1 83 ? 6.288 -8.516 -19.045 1.00 94.00 83 ASP A N 1
ATOM 659 C CA . ASP A 1 83 ? 5.071 -8.031 -19.709 1.00 94.00 83 ASP A CA 1
ATOM 660 C C . ASP A 1 83 ? 4.779 -6.545 -19.458 1.00 94.00 83 ASP A C 1
ATOM 662 O O . ASP A 1 83 ? 3.987 -5.937 -20.176 1.00 94.00 83 ASP A O 1
ATOM 666 N N . ILE A 1 84 ? 5.387 -5.950 -18.428 1.00 94.31 84 ILE A N 1
ATOM 667 C CA . ILE A 1 84 ? 5.130 -4.568 -18.010 1.00 94.31 84 ILE A CA 1
ATOM 668 C C . ILE A 1 84 ? 6.459 -3.840 -17.929 1.00 94.31 84 ILE A C 1
ATOM 670 O O . ILE A 1 84 ? 7.362 -4.337 -17.274 1.00 94.31 84 ILE A O 1
ATOM 674 N N . SER A 1 85 ? 6.570 -2.655 -18.526 1.00 96.12 85 SER A N 1
ATOM 675 C CA . SER A 1 85 ? 7.695 -1.748 -18.278 1.00 96.12 85 SER A CA 1
ATOM 676 C C . SER A 1 85 ? 7.344 -0.782 -17.155 1.00 96.12 85 SER A C 1
ATOM 678 O O . SER A 1 85 ? 6.295 -0.141 -17.192 1.00 96.12 85 SER A O 1
ATOM 680 N N . VAL A 1 86 ? 8.228 -0.650 -16.170 1.00 97.12 86 VAL A N 1
ATOM 681 C CA . VAL A 1 86 ? 8.066 0.330 -15.089 1.00 97.12 86 VAL A CA 1
ATOM 682 C C . VAL A 1 86 ? 8.838 1.597 -15.427 1.00 97.12 86 VAL A C 1
ATOM 684 O O . VAL A 1 86 ? 10.011 1.533 -15.782 1.00 97.12 86 VAL A O 1
ATOM 687 N N . SER A 1 87 ? 8.192 2.756 -15.298 1.00 97.19 87 SER A N 1
ATOM 688 C CA . SER A 1 87 ? 8.818 4.060 -15.533 1.00 97.19 87 SER A CA 1
ATOM 689 C C . SER A 1 87 ? 9.165 4.790 -14.232 1.00 97.19 87 SER A C 1
ATOM 691 O O . SER A 1 87 ? 8.706 4.437 -13.139 1.00 97.19 87 SER A O 1
ATOM 693 N N . LYS A 1 88 ? 9.954 5.862 -14.357 1.00 97.81 88 LYS A N 1
ATOM 694 C CA . LYS A 1 88 ? 10.260 6.777 -13.252 1.00 97.81 88 LYS A CA 1
ATOM 695 C C . LYS A 1 88 ? 8.988 7.381 -12.652 1.00 97.81 88 LYS A C 1
ATOM 697 O O . LYS A 1 88 ? 8.854 7.431 -11.435 1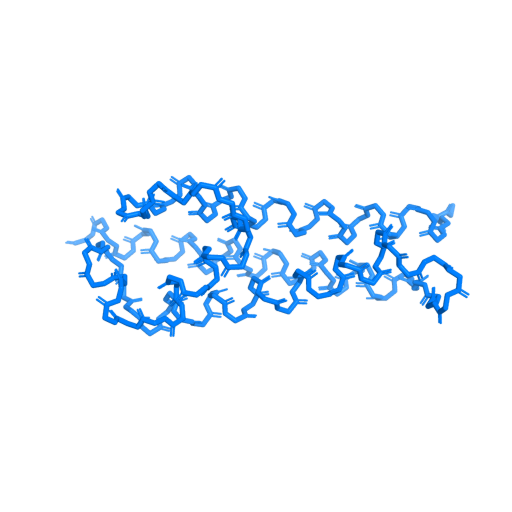.00 97.81 88 LYS A O 1
ATOM 702 N N . GLU A 1 89 ? 8.044 7.782 -13.495 1.00 98.06 89 GLU A N 1
ATOM 703 C CA . GLU A 1 89 ? 6.788 8.430 -13.105 1.00 98.06 89 GLU A CA 1
ATOM 704 C C . GLU A 1 89 ? 5.891 7.481 -12.298 1.00 98.06 89 GLU A C 1
ATOM 706 O O . GLU A 1 89 ? 5.247 7.903 -11.335 1.00 98.06 89 GLU A O 1
ATOM 711 N N . MET A 1 90 ? 5.880 6.186 -12.638 1.00 98.06 90 MET A N 1
ATOM 712 C CA . MET A 1 90 ? 5.172 5.162 -11.859 1.00 98.06 90 MET A CA 1
ATOM 713 C C . MET A 1 90 ? 5.769 5.023 -10.454 1.00 98.06 90 MET A C 1
ATOM 715 O O . MET A 1 90 ? 5.033 4.989 -9.466 1.00 98.06 90 MET A O 1
ATOM 719 N N . ALA A 1 91 ? 7.102 4.995 -10.347 1.00 98.50 91 ALA A N 1
ATOM 720 C CA . ALA A 1 91 ? 7.789 4.951 -9.059 1.00 98.50 91 ALA A CA 1
ATOM 721 C C . ALA A 1 91 ? 7.565 6.223 -8.226 1.00 98.50 91 ALA A C 1
ATOM 723 O O . ALA A 1 91 ? 7.315 6.131 -7.025 1.00 98.50 91 ALA A O 1
ATOM 724 N N . GLU A 1 92 ? 7.598 7.403 -8.843 1.00 98.44 92 GLU A N 1
ATOM 725 C CA . GLU A 1 92 ? 7.311 8.673 -8.164 1.00 98.44 92 GLU A CA 1
ATOM 726 C C . GLU A 1 92 ? 5.857 8.736 -7.681 1.00 98.44 92 GLU A C 1
ATOM 728 O O . GLU A 1 92 ? 5.600 9.138 -6.547 1.00 98.44 92 GLU A O 1
ATOM 733 N N . THR A 1 93 ? 4.910 8.239 -8.482 1.00 98.50 93 THR A N 1
ATOM 734 C CA . THR A 1 93 ? 3.496 8.119 -8.091 1.00 98.50 93 THR A CA 1
ATOM 735 C C . THR A 1 93 ? 3.320 7.176 -6.900 1.00 98.50 93 THR A C 1
ATOM 737 O O . THR A 1 93 ? 2.561 7.481 -5.977 1.00 98.50 93 THR A O 1
ATOM 740 N N . ALA A 1 94 ? 4.035 6.048 -6.880 1.00 98.62 94 ALA A N 1
ATOM 741 C CA . ALA A 1 94 ? 4.030 5.111 -5.759 1.00 98.62 94 ALA A CA 1
ATOM 742 C C . ALA A 1 94 ? 4.567 5.746 -4.466 1.00 98.62 94 ALA A C 1
ATOM 744 O O . ALA A 1 94 ? 3.958 5.587 -3.406 1.00 98.62 94 ALA A O 1
ATOM 745 N N . ILE A 1 95 ? 5.667 6.499 -4.555 1.00 98.81 95 ILE A N 1
ATOM 746 C CA . ILE A 1 95 ? 6.253 7.217 -3.414 1.00 98.81 95 ILE A CA 1
ATOM 747 C C . ILE A 1 95 ? 5.281 8.280 -2.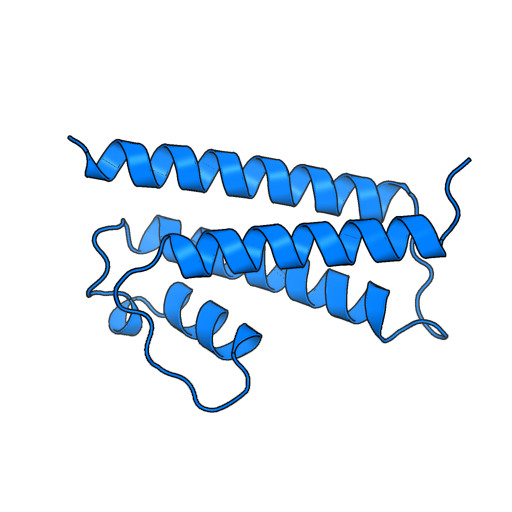894 1.00 98.81 95 ILE A C 1
ATOM 749 O O . ILE A 1 95 ? 4.948 8.264 -1.711 1.00 98.81 95 ILE A O 1
ATOM 753 N N . ALA A 1 96 ? 4.749 9.133 -3.772 1.00 98.62 96 ALA A N 1
ATOM 754 C CA . ALA A 1 96 ? 3.788 10.170 -3.395 1.00 98.62 96 ALA A CA 1
ATOM 755 C C . ALA A 1 96 ? 2.510 9.577 -2.770 1.00 98.62 96 ALA A C 1
ATOM 757 O O . ALA A 1 96 ? 1.955 10.114 -1.807 1.00 98.62 96 ALA A O 1
ATOM 758 N N . SER A 1 97 ? 2.056 8.426 -3.278 1.00 98.25 97 SER A N 1
ATOM 759 C CA . SER A 1 97 ? 0.919 7.694 -2.711 1.00 98.25 97 SER A CA 1
ATOM 760 C C . SER A 1 97 ? 1.212 7.204 -1.293 1.00 98.25 97 SER A C 1
ATOM 762 O O . SER A 1 97 ? 0.354 7.332 -0.416 1.00 98.25 97 SER A O 1
ATOM 764 N N . ALA A 1 98 ? 2.421 6.691 -1.043 1.00 98.75 98 ALA A N 1
ATOM 765 C CA . ALA A 1 98 ? 2.851 6.291 0.292 1.00 98.75 98 ALA A CA 1
ATOM 766 C C . ALA A 1 98 ? 2.955 7.491 1.244 1.00 98.75 98 ALA A C 1
ATOM 768 O O . ALA A 1 98 ? 2.435 7.430 2.354 1.00 98.75 98 ALA A O 1
ATOM 769 N N . GLU A 1 99 ? 3.535 8.611 0.820 1.00 98.69 99 GLU A N 1
ATOM 770 C CA . GLU A 1 99 ? 3.612 9.835 1.633 1.00 98.69 99 GLU A CA 1
ATOM 771 C C . GLU A 1 99 ? 2.221 10.330 2.056 1.00 98.69 99 GLU A C 1
ATOM 773 O O . GLU A 1 99 ? 1.966 10.582 3.239 1.00 98.69 99 GLU A O 1
ATOM 778 N N . LEU A 1 100 ? 1.276 10.386 1.111 1.00 98.19 100 LEU A N 1
ATOM 779 C CA . LEU A 1 100 ? -0.112 10.739 1.403 1.00 98.19 100 LEU A CA 1
ATOM 780 C C . LEU A 1 100 ? -0.771 9.725 2.352 1.00 98.19 100 LEU A C 1
ATOM 782 O O . LEU A 1 100 ? -1.557 10.105 3.225 1.00 98.19 100 LEU A O 1
ATOM 786 N N . TYR A 1 101 ? -0.459 8.439 2.201 1.00 98.44 101 TYR A N 1
ATOM 787 C CA . TYR A 1 101 ? -0.933 7.380 3.087 1.00 98.44 101 TYR A CA 1
ATOM 788 C C . TYR A 1 101 ? -0.468 7.592 4.534 1.00 98.44 101 TYR A C 1
ATOM 790 O O . TYR A 1 101 ? -1.288 7.555 5.454 1.00 98.44 101 TYR A O 1
ATOM 798 N N . PHE A 1 102 ? 0.816 7.895 4.739 1.00 98.50 102 PHE A N 1
ATOM 799 C CA . PHE A 1 102 ? 1.386 8.195 6.057 1.00 98.50 102 PHE A CA 1
ATOM 800 C C . PHE A 1 102 ? 0.810 9.471 6.677 1.00 98.50 102 PHE A C 1
ATOM 802 O O . PHE A 1 102 ? 0.529 9.504 7.878 1.00 98.50 102 PHE A O 1
ATOM 809 N N . SER A 1 103 ? 0.562 10.505 5.867 1.00 97.88 103 SER A N 1
ATOM 810 C CA . SER A 1 103 ? -0.112 11.726 6.324 1.00 97.88 103 SER A CA 1
ATOM 811 C C . SER A 1 103 ? -1.516 11.421 6.867 1.00 97.88 103 SER A C 1
ATOM 813 O O . SER A 1 103 ? -1.877 11.854 7.964 1.00 97.88 103 SER A O 1
ATOM 815 N N . LYS A 1 104 ? -2.289 10.593 6.153 1.00 96.88 104 LYS A N 1
ATOM 816 C CA . LYS A 1 104 ? -3.627 10.166 6.590 1.00 96.88 104 LYS A CA 1
ATOM 817 C C . LYS A 1 104 ? -3.585 9.311 7.857 1.00 96.88 104 LYS A C 1
ATOM 819 O O . LYS A 1 104 ? -4.426 9.509 8.731 1.00 96.88 104 LYS A O 1
ATOM 824 N N . TRP A 1 105 ? -2.615 8.405 7.986 1.00 97.00 105 TRP A N 1
ATOM 825 C CA . TRP A 1 105 ? -2.422 7.632 9.218 1.00 97.00 105 TRP A CA 1
ATOM 826 C C . TRP A 1 105 ? -2.077 8.513 10.411 1.00 97.00 105 TRP A C 1
ATOM 828 O O . TRP A 1 105 ? -2.661 8.339 11.478 1.00 97.00 105 TRP A O 1
ATOM 838 N N . THR A 1 106 ? -1.181 9.482 10.223 1.00 96.44 106 THR A N 1
ATOM 839 C CA . THR A 1 106 ? -0.830 10.461 11.259 1.00 96.44 106 THR A CA 1
ATOM 840 C C . THR A 1 106 ? -2.077 11.199 11.740 1.00 96.44 106 THR A C 1
ATOM 842 O O . THR A 1 106 ? -2.372 11.186 12.932 1.00 96.44 106 THR A O 1
ATOM 845 N N . ALA A 1 107 ? -2.873 11.749 10.817 1.00 95.31 107 ALA A N 1
ATOM 846 C CA . ALA A 1 107 ? -4.111 12.448 11.155 1.00 95.31 107 ALA A CA 1
ATOM 847 C C . ALA A 1 107 ? -5.124 11.544 11.885 1.00 95.31 107 ALA A C 1
ATOM 849 O O . ALA A 1 107 ? -5.700 11.945 12.897 1.00 95.31 107 ALA A O 1
ATOM 850 N N . LEU A 1 108 ? -5.308 10.306 11.411 1.00 94.06 108 LEU A N 1
ATOM 851 C CA . LEU A 1 108 ? -6.230 9.337 12.007 1.00 94.06 108 LEU A CA 1
ATOM 852 C C . LEU A 1 108 ? -5.809 8.936 13.431 1.00 94.06 108 LEU A C 1
ATOM 854 O O . LEU A 1 108 ? -6.654 8.819 14.318 1.00 94.06 108 LEU A O 1
ATOM 858 N N . LYS A 1 109 ? -4.504 8.764 13.671 1.00 93.81 109 LYS A N 1
ATOM 859 C CA . LYS A 1 109 ? -3.949 8.467 15.000 1.00 93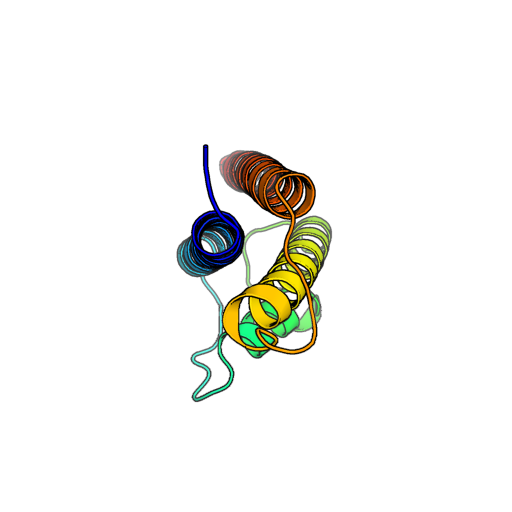.81 109 LYS A CA 1
ATOM 860 C C . LYS A 1 109 ? -4.070 9.650 15.956 1.00 93.81 109 LYS A C 1
ATOM 862 O O . LYS A 1 109 ? -4.369 9.434 17.126 1.00 93.81 109 LYS A O 1
ATOM 867 N N . SER A 1 110 ? -3.873 10.877 15.477 1.00 91.50 110 SER A N 1
ATOM 868 C CA . SER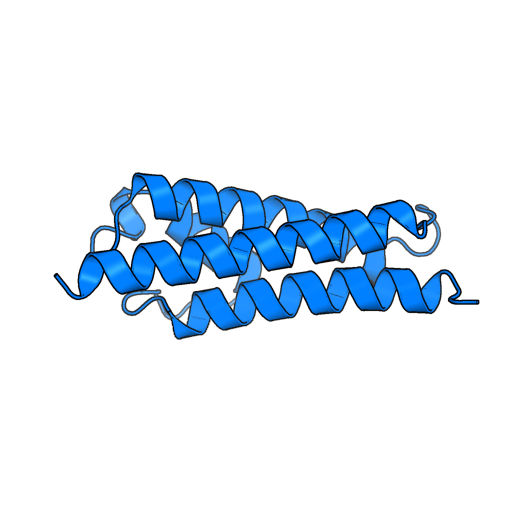 A 1 110 ? -4.039 12.085 16.291 1.00 91.50 110 SER A CA 1
ATOM 869 C C . SER A 1 110 ? -5.493 12.311 16.707 1.00 91.50 110 SER A C 1
ATOM 871 O O . SER A 1 110 ? -5.739 12.668 17.854 1.00 91.50 110 SER A O 1
ATOM 873 N N . ALA A 1 111 ? -6.459 12.033 15.825 1.00 82.06 111 ALA A N 1
ATOM 874 C CA . ALA A 1 111 ? -7.885 12.158 16.138 1.00 82.06 111 ALA A CA 1
ATOM 875 C C . ALA A 1 111 ? -8.363 11.191 17.241 1.00 82.06 111 ALA A C 1
ATOM 877 O O . ALA A 1 111 ? -9.323 11.494 17.936 1.00 82.06 111 ALA A O 1
ATOM 878 N N . LYS A 1 112 ? -7.684 10.051 17.431 1.00 65.00 112 LYS A N 1
ATOM 879 C CA . LYS A 1 112 ? -7.944 9.094 18.524 1.00 65.00 112 LYS A CA 1
ATOM 880 C C . LYS A 1 112 ? -7.464 9.596 19.898 1.00 65.00 112 LYS A C 1
ATOM 882 O O . LYS A 1 112 ? -7.920 9.092 20.917 1.00 65.00 112 LYS A O 1
ATOM 887 N N . ALA A 1 113 ? -6.508 10.526 19.941 1.00 58.88 113 ALA A N 1
ATOM 888 C CA . ALA A 1 113 ? -5.888 11.000 21.183 1.00 58.88 113 ALA A CA 1
ATOM 889 C C . ALA A 1 113 ? -6.638 12.175 21.848 1.00 58.88 113 ALA A C 1
ATOM 891 O O . ALA A 1 113 ? -6.131 12.735 22.819 1.00 58.88 113 ALA A O 1
ATOM 892 N N . SER A 1 114 ? -7.796 12.563 21.303 1.00 44.12 114 SER A N 1
ATOM 893 C CA . SER A 1 114 ? -8.681 13.632 21.798 1.00 44.12 114 SER A CA 1
ATOM 894 C C . SER A 1 114 ? -9.932 13.029 22.423 1.00 44.12 114 SER A C 1
ATOM 896 O O . SER A 1 114 ? -10.371 13.558 23.464 1.00 44.12 114 SER A O 1
#

Sequence (114 aa):
MADEASWRSAISRAYYSMYHETMASLTCVPKYSSNHHGNLIGYMTTPAECKGEPYDSRTMRLLGYNLKQLRDARNEADYHIADISVSKEMAETAIASAELYFSKWTALKSAKAS